Protein AF-A0A950B4F3-F1 (afdb_monomer)

Solvent-accessible surface area (backbone atoms only — not comparable to full-atom values): 3955 Å² total; per-residue (Å²): 139,80,81,82,75,73,75,78,77,74,84,80,76,79,77,82,73,77,80,75,51,74,67,57,49,50,52,53,48,52,52,36,67,40,91,95,44,38,56,64,54,51,15,64,75,71,74,43,59,42,71,56,53,57,53,48,61,74,73,108

Nearest PDB structures (foldseek):
  2jrt-assembly1_A  TM=6.927E-01  e=1.893E-01  Cereibacter sphaeroides
  7bbq-assembly1_A-2  TM=7.615E-01  e=7.652E-01  Escherichia coli K-12
  5cm3-assembly1_B  TM=7.202E-01  e=4.610E+00  Escherichia coli
  3onq-assembly3_D  TM=6.786E-01  e=4.927E+00  Bifidobacterium adolescentis ATCC 15703
  5yi2-assembly2_E  TM=4.486E-01  e=5.628E+00  Lactococcus lactis subsp. lactis Il1403

Foldseek 3Di:
DDPPPPPPPPPPDDVPDDDDDPVNLVVLLVQCVDPPHHLVNSCVVVVHDSVVNVVSNVVD

Structure (mmCIF, N/CA/C/O backbone):
data_AF-A0A950B4F3-F1
#
_entry.id   AF-A0A950B4F3-F1
#
loop_
_atom_site.group_PDB
_atom_site.id
_atom_site.type_symbol
_atom_site.label_atom_id
_atom_site.label_alt_id
_atom_site.label_comp_id
_atom_site.label_asym_id
_atom_site.label_entity_id
_atom_site.label_seq_id
_atom_site.pdbx_PDB_ins_code
_atom_site.Cartn_x
_atom_site.Cartn_y
_atom_site.Cartn_z
_atom_site.occupancy
_atom_site.B_iso_or_equiv
_atom_site.auth_seq_id
_atom_site.auth_comp_id
_atom_site.auth_asym_id
_atom_site.auth_atom_id
_atom_site.pdbx_PDB_model_num
ATOM 1 N N . MET A 1 1 ? -16.974 12.116 20.026 1.00 41.62 1 MET A N 1
ATOM 2 C CA . MET A 1 1 ? -15.960 12.939 19.333 1.00 41.62 1 MET A CA 1
ATOM 3 C C . MET A 1 1 ? -14.578 12.381 19.641 1.00 41.62 1 MET A C 1
ATOM 5 O O . MET A 1 1 ? -13.925 12.846 20.559 1.00 41.62 1 MET A O 1
ATOM 9 N N . THR A 1 2 ? -14.137 11.361 18.914 1.00 40.72 2 THR A N 1
ATOM 10 C CA . THR A 1 2 ? -12.762 10.852 18.993 1.00 40.72 2 THR A CA 1
ATOM 11 C C . THR A 1 2 ? -12.061 11.311 17.729 1.00 40.72 2 THR A C 1
ATOM 13 O O . THR A 1 2 ? -12.211 10.721 16.663 1.00 40.72 2 THR A O 1
ATOM 16 N N . ARG A 1 3 ? -11.346 12.438 17.819 1.00 51.38 3 ARG A N 1
ATOM 17 C CA . ARG A 1 3 ? -10.372 12.785 16.786 1.00 51.38 3 ARG A CA 1
ATOM 18 C C . ARG A 1 3 ? -9.270 11.739 16.913 1.00 51.38 3 ARG A C 1
ATOM 20 O O . ARG A 1 3 ? -8.423 11.861 17.789 1.00 51.38 3 ARG A O 1
ATOM 27 N N . HIS A 1 4 ? -9.323 10.692 16.092 1.00 51.03 4 HIS A N 1
ATOM 28 C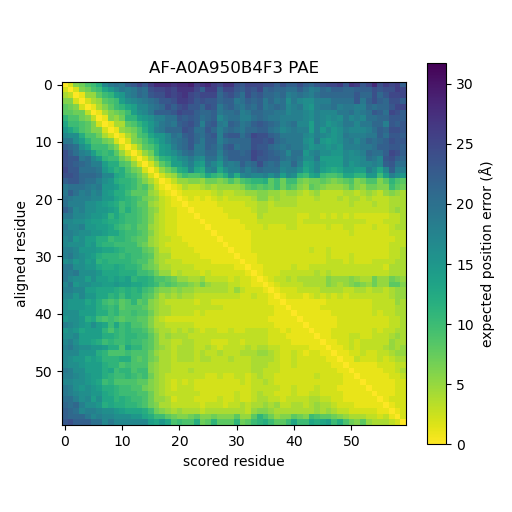 CA . HIS A 1 4 ? -8.157 9.861 15.827 1.00 51.03 4 HIS A CA 1
ATOM 29 C C . HIS A 1 4 ? -7.134 10.768 15.148 1.00 51.03 4 HIS A C 1
ATOM 31 O O . HIS A 1 4 ? -7.098 10.904 13.927 1.00 51.03 4 HIS A O 1
ATOM 37 N N . THR A 1 5 ? -6.357 11.485 15.954 1.00 51.72 5 THR A N 1
ATOM 38 C CA . THR A 1 5 ? -5.158 12.172 15.499 1.00 51.72 5 THR A CA 1
ATOM 39 C C . THR A 1 5 ? -4.121 11.085 15.288 1.00 51.72 5 THR A C 1
ATOM 41 O O . THR A 1 5 ? -3.265 10.843 16.133 1.00 51.72 5 THR A O 1
ATOM 44 N N . GLU A 1 6 ? -4.278 10.357 14.184 1.00 57.69 6 GLU A N 1
ATOM 45 C CA . GLU A 1 6 ? -3.241 9.492 13.654 1.00 57.69 6 GLU A CA 1
ATOM 46 C C . GLU A 1 6 ? -2.118 10.440 13.254 1.00 57.69 6 GLU A C 1
ATOM 48 O O . GLU A 1 6 ? -2.193 11.109 12.222 1.00 57.69 6 GLU A O 1
ATOM 53 N N . THR A 1 7 ? -1.169 10.618 14.172 1.00 50.84 7 THR A N 1
ATOM 54 C CA . THR A 1 7 ? 0.037 11.412 13.989 1.00 50.84 7 THR A CA 1
ATOM 55 C C . THR A 1 7 ? 0.639 10.986 12.665 1.00 50.84 7 THR A C 1
ATOM 57 O O . THR A 1 7 ? 1.134 9.871 12.515 1.00 50.84 7 THR A O 1
ATOM 60 N N . ILE A 1 8 ? 0.502 11.851 11.665 1.00 54.06 8 ILE A N 1
ATOM 61 C CA . ILE A 1 8 ? 1.070 11.631 10.348 1.00 54.06 8 ILE A CA 1
ATOM 62 C C . ILE A 1 8 ? 2.556 11.885 10.538 1.00 54.06 8 ILE A C 1
ATOM 64 O O . ILE A 1 8 ? 3.028 13.004 10.347 1.00 54.06 8 ILE A O 1
ATOM 68 N N . GLU A 1 9 ? 3.287 10.864 10.978 1.00 48.38 9 GLU A N 1
ATOM 69 C CA . GLU A 1 9 ? 4.728 10.837 10.805 1.00 48.38 9 GLU A CA 1
ATOM 70 C C . GLU A 1 9 ? 4.967 10.832 9.301 1.00 48.38 9 GLU A C 1
ATOM 72 O O . GLU A 1 9 ? 4.881 9.821 8.601 1.00 48.38 9 GLU A O 1
ATOM 77 N N . VAL A 1 10 ? 5.160 12.036 8.773 1.00 54.47 10 VAL A N 1
ATOM 78 C CA . VAL A 1 10 ? 5.632 12.248 7.422 1.00 54.47 10 VAL A CA 1
ATOM 79 C C . VAL A 1 10 ? 7.043 11.669 7.399 1.00 54.47 10 VAL A C 1
ATOM 81 O O . VAL A 1 10 ? 8.009 12.343 7.754 1.00 54.47 10 VAL A O 1
ATOM 84 N N . ILE A 1 11 ? 7.172 10.408 6.976 1.00 56.22 11 ILE A N 1
ATOM 85 C CA . ILE A 1 11 ? 8.453 9.776 6.630 1.00 56.22 11 ILE A CA 1
ATOM 86 C C . ILE A 1 11 ? 8.911 10.372 5.288 1.00 56.22 11 ILE A C 1
ATOM 88 O O . ILE A 1 11 ? 9.012 9.738 4.239 1.00 56.22 11 ILE A O 1
ATOM 92 N N . THR A 1 12 ? 9.142 11.678 5.316 1.00 53.59 12 THR A N 1
ATOM 93 C CA . THR A 1 12 ? 9.960 12.425 4.377 1.00 53.59 12 THR A CA 1
ATOM 94 C C . THR A 1 12 ? 11.414 12.104 4.702 1.00 53.59 12 THR A C 1
ATOM 96 O O . THR A 1 12 ? 11.928 12.625 5.683 1.00 53.59 12 THR A O 1
ATOM 99 N N . ARG A 1 13 ? 12.071 11.278 3.870 1.00 47.56 13 ARG A N 1
ATOM 100 C CA . ARG A 1 13 ? 13.435 11.493 3.307 1.00 47.56 13 ARG A CA 1
ATOM 101 C C . ARG A 1 13 ? 14.295 10.238 3.087 1.00 47.56 13 ARG A C 1
ATOM 103 O O . ARG A 1 13 ? 15.229 10.349 2.299 1.00 47.56 13 ARG A O 1
ATOM 110 N N . ASP A 1 14 ? 13.988 9.068 3.657 1.00 50.78 14 ASP A N 1
ATOM 111 C CA . ASP A 1 14 ? 14.944 7.932 3.616 1.00 50.78 14 ASP A CA 1
ATOM 112 C C . ASP A 1 14 ? 14.686 6.843 2.545 1.00 50.78 14 ASP A C 1
ATOM 114 O O . ASP A 1 14 ? 15.548 6.022 2.250 1.00 50.78 14 ASP A O 1
ATOM 118 N N . GLN A 1 15 ? 13.564 6.882 1.817 1.00 53.81 15 GLN A N 1
ATOM 119 C CA . GLN A 1 15 ? 13.267 5.962 0.693 1.00 53.81 15 GLN A CA 1
ATOM 120 C C . GLN A 1 15 ? 14.192 6.140 -0.540 1.00 53.81 15 GLN A C 1
ATOM 122 O O . GLN A 1 15 ? 13.851 5.7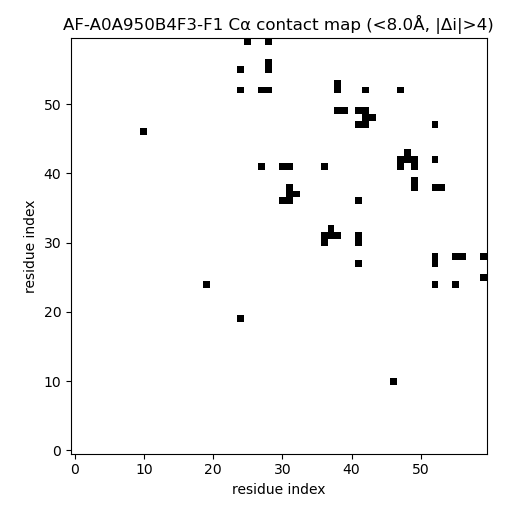25 -1.646 1.00 53.81 15 GLN A O 1
ATOM 127 N N . ARG A 1 16 ? 15.373 6.758 -0.409 1.00 54.81 16 ARG A N 1
ATOM 128 C CA . ARG A 1 16 ? 16.220 7.143 -1.549 1.00 54.81 16 ARG A CA 1
ATOM 129 C C . ARG A 1 16 ? 16.740 5.943 -2.353 1.00 54.81 16 ARG A C 1
ATOM 131 O O . ARG A 1 16 ? 17.135 6.149 -3.497 1.00 54.81 16 ARG A O 1
ATOM 138 N N . ARG A 1 17 ? 16.714 4.706 -1.824 1.00 61.12 17 ARG A N 1
ATOM 139 C CA . ARG A 1 17 ? 17.066 3.485 -2.586 1.00 61.12 17 ARG A CA 1
ATOM 140 C C . ARG A 1 17 ? 16.344 2.190 -2.179 1.00 61.12 17 ARG A C 1
ATOM 142 O O . ARG A 1 17 ? 16.861 1.116 -2.487 1.00 61.12 17 ARG A O 1
ATOM 149 N N . ARG A 1 18 ? 15.172 2.213 -1.528 1.00 71.44 18 ARG A N 1
ATOM 150 C CA . ARG A 1 18 ? 14.467 0.934 -1.309 1.00 71.44 18 ARG A CA 1
ATOM 151 C C . ARG A 1 18 ? 13.967 0.409 -2.658 1.00 71.44 18 ARG A C 1
ATOM 153 O O . ARG A 1 18 ? 13.078 0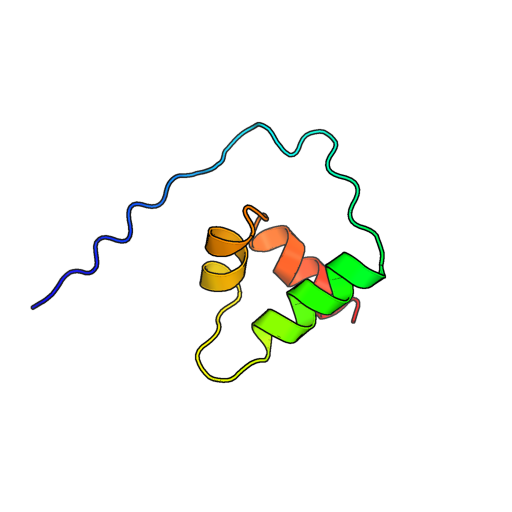.985 -3.282 1.00 71.44 18 ARG A O 1
ATOM 160 N N . ARG A 1 19 ? 14.611 -0.650 -3.154 1.00 75.94 19 ARG A N 1
ATOM 161 C CA . ARG A 1 19 ? 14.200 -1.361 -4.366 1.00 75.94 19 ARG A CA 1
ATOM 162 C C . ARG A 1 19 ? 13.090 -2.327 -3.988 1.00 75.94 19 ARG A C 1
ATOM 164 O O . ARG A 1 19 ? 13.341 -3.286 -3.275 1.00 75.94 19 ARG A O 1
ATOM 171 N N . TRP A 1 20 ? 11.894 -2.063 -4.491 1.00 81.50 20 TRP A N 1
ATOM 172 C CA . TRP A 1 20 ? 10.760 -2.967 -4.369 1.00 81.50 20 TRP A CA 1
ATOM 173 C C . TRP A 1 20 ? 10.797 -3.978 -5.508 1.00 81.50 20 TRP A C 1
ATOM 175 O O . TRP A 1 20 ? 10.739 -3.593 -6.684 1.00 81.50 20 TRP A O 1
ATOM 185 N N . SER A 1 21 ? 10.894 -5.257 -5.165 1.00 86.12 21 SER A N 1
ATOM 186 C CA . SER A 1 21 ? 10.680 -6.347 -6.114 1.00 86.12 21 SER A CA 1
ATOM 187 C C . SER A 1 21 ? 9.233 -6.336 -6.624 1.00 86.12 21 SER A C 1
ATOM 189 O O . SER A 1 21 ? 8.333 -5.796 -5.978 1.00 86.12 21 SER A O 1
ATOM 191 N N . ALA A 1 22 ? 8.981 -6.933 -7.792 1.00 85.69 22 ALA A N 1
ATOM 192 C CA . ALA A 1 22 ? 7.622 -7.034 -8.331 1.00 85.69 22 ALA A CA 1
ATOM 193 C C . ALA A 1 22 ? 6.670 -7.766 -7.365 1.00 85.69 22 ALA A C 1
ATOM 195 O O . ALA A 1 22 ? 5.520 -7.362 -7.216 1.00 85.69 22 ALA A O 1
ATOM 196 N N . ALA A 1 23 ? 7.175 -8.777 -6.650 1.00 87.38 23 ALA A N 1
ATOM 197 C CA . ALA A 1 23 ? 6.417 -9.512 -5.643 1.00 87.38 23 ALA A CA 1
ATOM 198 C C . ALA A 1 23 ? 6.020 -8.631 -4.448 1.00 87.38 23 ALA A C 1
ATOM 200 O O . ALA A 1 23 ? 4.862 -8.648 -4.041 1.00 87.38 23 ALA A O 1
ATOM 201 N N . GLU A 1 24 ? 6.940 -7.818 -3.917 1.00 88.00 24 GLU A N 1
ATOM 202 C CA . GLU A 1 24 ? 6.619 -6.895 -2.820 1.00 88.00 24 GLU A CA 1
ATOM 203 C C . GLU A 1 24 ? 5.615 -5.825 -3.259 1.00 88.00 24 GLU A C 1
ATOM 205 O O . GLU A 1 24 ? 4.680 -5.524 -2.521 1.00 88.00 24 GLU A O 1
ATOM 210 N N . LYS A 1 25 ? 5.758 -5.287 -4.479 1.00 89.06 25 LYS A N 1
ATOM 2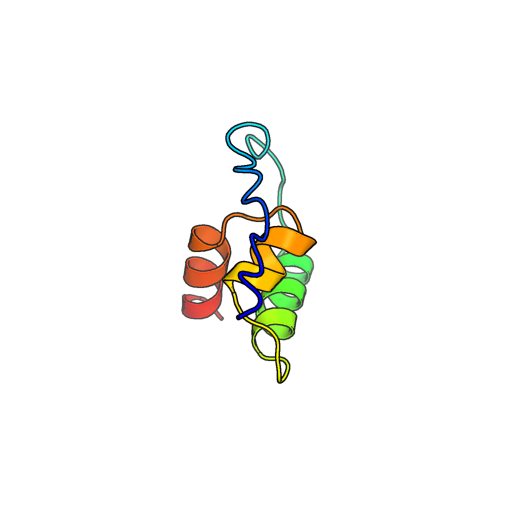11 C CA . LYS A 1 25 ? 4.780 -4.343 -5.042 1.00 89.06 25 LYS A CA 1
ATOM 212 C C . LYS A 1 25 ? 3.391 -4.970 -5.119 1.00 89.06 25 LYS A C 1
ATOM 214 O O . LYS A 1 25 ? 2.439 -4.369 -4.634 1.00 89.06 25 LYS A O 1
ATOM 219 N N . ALA A 1 26 ? 3.287 -6.177 -5.675 1.00 89.44 26 ALA A N 1
ATOM 220 C CA . ALA A 1 26 ? 2.022 -6.894 -5.797 1.00 89.44 26 ALA A CA 1
ATOM 221 C C . ALA A 1 26 ? 1.416 -7.226 -4.425 1.00 89.44 26 ALA A C 1
ATOM 223 O O . ALA A 1 26 ? 0.211 -7.089 -4.236 1.00 89.44 26 ALA A O 1
ATOM 224 N N . ALA A 1 27 ? 2.235 -7.610 -3.441 1.00 90.31 27 ALA A N 1
ATOM 225 C CA . ALA A 1 27 ? 1.774 -7.858 -2.076 1.00 90.31 27 ALA A CA 1
ATOM 226 C C . ALA A 1 27 ? 1.203 -6.587 -1.428 1.00 90.31 27 ALA A C 1
ATOM 228 O O . ALA A 1 27 ? 0.128 -6.625 -0.831 1.00 90.31 27 ALA A O 1
ATOM 229 N N . LEU A 1 28 ? 1.886 -5.450 -1.592 1.00 89.62 28 LEU A N 1
ATOM 230 C CA . LEU A 1 28 ? 1.413 -4.159 -1.098 1.00 89.62 28 LEU A CA 1
ATOM 231 C C . LEU A 1 28 ? 0.122 -3.724 -1.795 1.00 89.62 28 LEU A C 1
ATOM 233 O O . LEU A 1 28 ? -0.821 -3.310 -1.130 1.00 89.62 28 LEU A O 1
ATOM 237 N N . VAL A 1 29 ? 0.050 -3.861 -3.119 1.00 89.69 29 VAL A N 1
ATOM 238 C CA . VAL A 1 29 ? -1.157 -3.554 -3.896 1.00 89.69 29 VAL A CA 1
ATOM 239 C C . VAL A 1 29 ? -2.323 -4.445 -3.454 1.00 89.69 29 VAL A C 1
ATOM 241 O O . VAL A 1 29 ? -3.390 -3.917 -3.146 1.00 89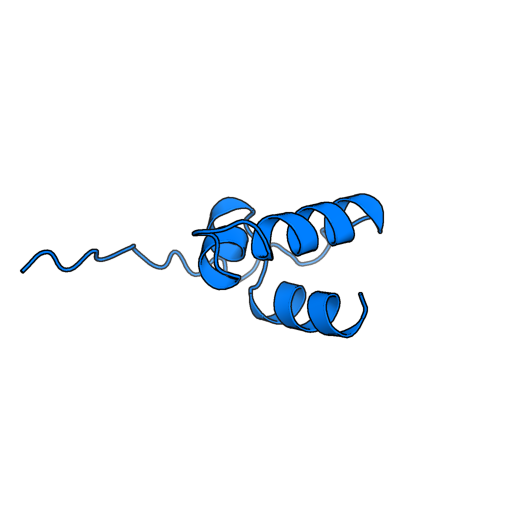.69 29 VAL A O 1
ATOM 244 N N . ARG A 1 30 ? -2.121 -5.759 -3.294 1.00 91.44 30 ARG A N 1
ATOM 245 C CA . ARG A 1 30 ? -3.133 -6.693 -2.765 1.00 91.44 30 ARG A CA 1
ATOM 246 C C . ARG A 1 30 ? -3.627 -6.304 -1.376 1.00 91.44 30 ARG A C 1
ATOM 248 O O . ARG A 1 30 ? -4.837 -6.258 -1.178 1.00 91.44 30 ARG A O 1
ATOM 255 N N . LYS A 1 31 ? -2.728 -5.926 -0.459 1.00 90.56 31 LYS A N 1
ATOM 256 C CA . LYS A 1 31 ? -3.112 -5.402 0.863 1.00 90.56 31 LYS A CA 1
ATOM 257 C C . LYS A 1 31 ? -4.045 -4.194 0.754 1.00 90.56 31 LYS A C 1
ATOM 259 O O . LYS A 1 31 ? -4.963 -4.069 1.550 1.00 90.56 31 LYS A O 1
ATOM 264 N N . THR A 1 32 ? -3.870 -3.320 -0.245 1.00 89.25 32 THR A N 1
ATOM 265 C CA . THR A 1 32 ? -4.782 -2.172 -0.442 1.00 89.25 32 THR A CA 1
ATOM 266 C C . THR A 1 32 ? -6.179 -2.542 -0.948 1.00 89.25 32 THR A C 1
ATOM 268 O O . THR A 1 32 ? -7.064 -1.686 -0.918 1.00 89.25 32 THR A O 1
ATOM 271 N N . TYR A 1 33 ? -6.381 -3.770 -1.433 1.00 89.69 33 TYR A N 1
ATOM 272 C CA . TYR A 1 33 ? -7.683 -4.284 -1.867 1.00 89.69 33 TYR A CA 1
ATOM 273 C C . TYR A 1 33 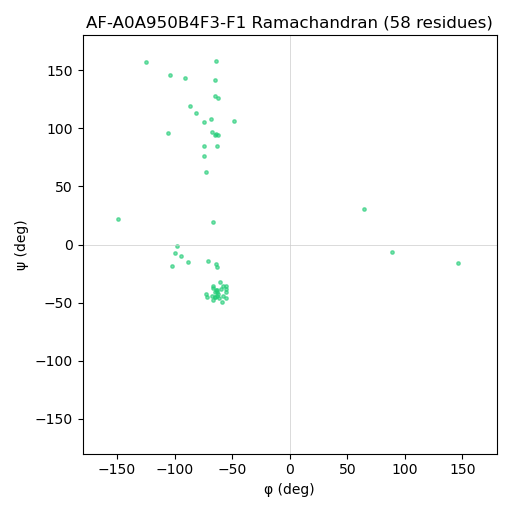? -8.419 -5.057 -0.767 1.00 89.69 33 TYR A C 1
ATOM 275 O O . TYR A 1 33 ? -9.596 -5.371 -0.942 1.00 89.69 33 TYR A O 1
ATOM 283 N N . GLU A 1 34 ? -7.760 -5.362 0.353 1.00 90.50 34 GLU A N 1
ATOM 284 C CA . GLU A 1 34 ? -8.422 -6.028 1.469 1.00 90.50 34 GLU A CA 1
ATOM 285 C C . GLU A 1 34 ? -9.514 -5.134 2.088 1.00 90.50 34 GLU A C 1
ATOM 287 O O . GLU A 1 34 ? -9.349 -3.913 2.201 1.00 90.50 34 GLU A O 1
ATOM 292 N N . PRO A 1 35 ? -10.652 -5.717 2.499 1.00 87.31 35 PRO A N 1
ATOM 293 C CA . PRO A 1 35 ? -11.746 -4.961 3.092 1.00 87.31 35 PRO A CA 1
ATOM 294 C C . PRO A 1 35 ? -11.297 -4.290 4.396 1.00 87.31 35 PRO A C 1
ATOM 296 O O . PRO A 1 35 ? -10.784 -4.936 5.304 1.00 87.31 35 PRO A O 1
ATOM 299 N N . GLY A 1 36 ? -11.499 -2.973 4.487 1.00 87.19 36 GLY A N 1
ATOM 300 C CA . GLY A 1 36 ? -11.058 -2.162 5.629 1.00 87.19 36 GLY A CA 1
ATOM 301 C C . GLY A 1 36 ? -9.638 -1.602 5.498 1.00 87.19 36 GLY A C 1
ATOM 302 O O . GLY A 1 36 ? -9.252 -0.751 6.299 1.00 87.19 36 GLY A O 1
ATOM 303 N N . MET A 1 37 ? -8.888 -1.995 4.466 1.00 89.25 37 MET A N 1
ATOM 304 C CA . MET A 1 37 ? -7.594 -1.400 4.147 1.00 89.25 37 MET A CA 1
ATOM 305 C C . MET A 1 37 ? -7.760 -0.235 3.170 1.00 89.25 37 MET A C 1
ATOM 307 O O . MET A 1 37 ? -8.588 -0.246 2.261 1.00 89.25 37 MET A O 1
ATOM 311 N N . SER A 1 38 ? -6.945 0.803 3.351 1.00 88.62 38 SER A N 1
ATOM 312 C CA . SER A 1 38 ? -6.849 1.920 2.410 1.00 88.62 38 SER A CA 1
ATOM 313 C C . SER A 1 38 ? -5.407 2.113 1.973 1.00 88.62 38 SER A C 1
ATOM 315 O O . SER A 1 38 ? -4.475 1.749 2.689 1.00 88.62 38 SER A O 1
ATOM 317 N N . VAL A 1 39 ? -5.210 2.741 0.813 1.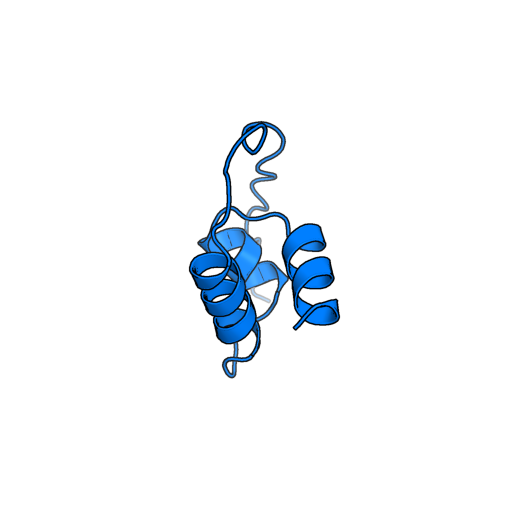00 87.12 39 VAL A N 1
ATOM 318 C CA . VAL A 1 39 ? -3.868 3.048 0.295 1.00 87.12 39 VAL A CA 1
ATOM 319 C C . VAL A 1 39 ? -3.050 3.844 1.316 1.00 87.12 39 VAL A C 1
ATOM 321 O O . VAL A 1 39 ? -1.878 3.551 1.526 1.00 87.12 39 VAL A O 1
ATOM 324 N N . SER A 1 40 ? -3.675 4.811 1.991 1.00 85.00 40 SER A N 1
ATOM 325 C CA . SER A 1 40 ? -3.031 5.625 3.025 1.00 85.00 40 SER A CA 1
ATOM 326 C C . SER A 1 40 ? -2.650 4.817 4.265 1.00 85.00 40 SER A C 1
ATOM 328 O O . SER A 1 40 ? -1.595 5.059 4.843 1.00 85.00 40 SER A O 1
ATOM 330 N N . LEU A 1 41 ? -3.486 3.859 4.669 1.00 88.19 41 LEU A N 1
ATOM 331 C CA . LEU A 1 41 ? -3.223 3.013 5.832 1.00 88.19 41 LEU A CA 1
ATOM 332 C C . LEU A 1 41 ? -2.092 2.015 5.550 1.00 88.19 41 LEU A C 1
ATOM 334 O O . LEU A 1 41 ? -1.151 1.925 6.332 1.00 88.19 41 LEU A O 1
ATOM 338 N N . VAL A 1 42 ? -2.117 1.359 4.387 1.00 88.75 42 VAL A N 1
ATOM 339 C CA . VAL A 1 42 ? -1.037 0.457 3.950 1.00 88.75 42 VAL A CA 1
ATOM 340 C C . VAL A 1 42 ? 0.275 1.225 3.770 1.00 88.75 42 VAL A C 1
ATOM 342 O O . VAL A 1 42 ? 1.324 0.767 4.207 1.00 88.75 42 VAL A O 1
ATOM 345 N N . ALA A 1 43 ? 0.229 2.432 3.199 1.00 87.38 43 ALA A N 1
ATOM 346 C CA . ALA A 1 43 ? 1.387 3.319 3.091 1.00 87.38 43 ALA A CA 1
ATOM 347 C C . ALA A 1 43 ? 2.034 3.611 4.455 1.00 87.38 43 ALA A C 1
ATOM 349 O O . ALA A 1 43 ? 3.254 3.521 4.588 1.00 87.38 43 ALA A O 1
ATOM 350 N N . ARG A 1 44 ? 1.219 3.925 5.471 1.00 83.94 44 ARG A N 1
ATOM 351 C CA . ARG A 1 44 ? 1.687 4.195 6.839 1.00 83.94 44 ARG A CA 1
ATOM 352 C C . ARG A 1 44 ? 2.282 2.953 7.496 1.00 83.94 44 ARG A C 1
ATOM 354 O O . ARG A 1 44 ? 3.379 3.035 8.034 1.00 83.94 44 ARG A O 1
ATOM 361 N N . GLN A 1 45 ? 1.593 1.816 7.414 1.00 84.75 45 GLN A N 1
ATOM 362 C CA . GLN A 1 45 ? 2.039 0.559 8.024 1.00 84.75 45 GLN A CA 1
ATOM 363 C C . GLN A 1 45 ? 3.344 0.035 7.413 1.00 84.75 45 GLN A C 1
ATOM 365 O O . GLN A 1 45 ? 4.209 -0.463 8.124 1.00 84.75 45 GLN A O 1
ATOM 370 N N . GLU A 1 46 ? 3.496 0.167 6.097 1.00 84.12 46 GLU A N 1
ATOM 371 C CA . GLU A 1 46 ? 4.610 -0.427 5.350 1.00 84.12 46 GLU A CA 1
ATOM 372 C C . GLU A 1 46 ? 5.747 0.579 5.086 1.00 84.12 46 GLU A C 1
ATOM 374 O O . GLU A 1 46 ? 6.766 0.246 4.472 1.00 84.12 46 GLU A O 1
ATOM 379 N N . GLY A 1 47 ? 5.579 1.829 5.534 1.00 80.56 47 GLY A N 1
ATOM 380 C CA . GLY A 1 47 ? 6.544 2.911 5.337 1.00 80.56 47 GLY A CA 1
ATOM 381 C C . GLY A 1 47 ? 6.738 3.289 3.865 1.00 80.56 47 GLY A C 1
ATOM 382 O O . GLY A 1 47 ? 7.836 3.685 3.465 1.00 80.56 47 GLY A O 1
ATOM 383 N N . VAL A 1 48 ? 5.697 3.132 3.042 1.00 82.06 48 VAL A N 1
ATOM 384 C CA . VAL A 1 48 ? 5.705 3.402 1.595 1.00 82.06 48 VAL A CA 1
ATOM 385 C C . VAL A 1 48 ? 4.979 4.709 1.311 1.00 82.06 48 VAL A C 1
ATOM 387 O O . VAL A 1 48 ? 3.995 5.045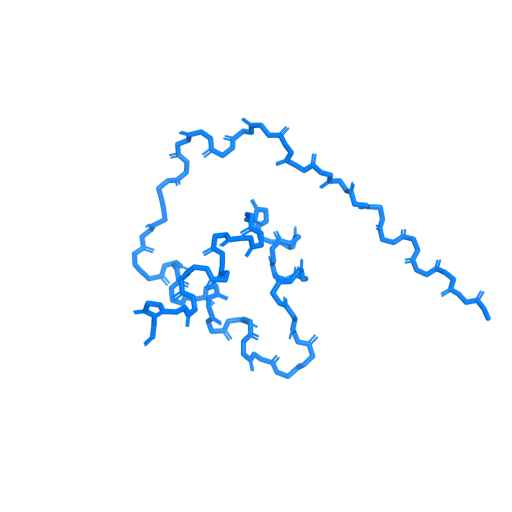 1.957 1.00 82.06 48 VAL A O 1
ATOM 390 N N . SER A 1 49 ? 5.422 5.462 0.304 1.00 84.06 49 SER A N 1
ATOM 391 C CA . SER A 1 49 ? 4.658 6.626 -0.149 1.00 84.06 49 SER A CA 1
ATOM 392 C C . SER A 1 49 ? 3.309 6.190 -0.732 1.00 84.06 49 SER A C 1
ATOM 394 O O . SER A 1 49 ? 3.263 5.379 -1.659 1.00 84.06 49 SER A O 1
ATOM 396 N N . ALA A 1 50 ? 2.212 6.784 -0.255 1.00 85.00 50 ALA A N 1
ATOM 397 C CA . ALA A 1 50 ? 0.880 6.536 -0.808 1.00 85.00 50 ALA A CA 1
ATOM 398 C C . ALA A 1 50 ? 0.823 6.811 -2.324 1.00 85.00 50 ALA A C 1
ATOM 400 O O . ALA A 1 50 ? 0.230 6.031 -3.065 1.00 85.00 50 ALA A O 1
ATOM 401 N N . SER A 1 51 ? 1.509 7.852 -2.813 1.00 84.75 51 SER A N 1
ATOM 402 C CA . SER A 1 51 ? 1.589 8.170 -4.249 1.00 84.75 51 SER A CA 1
ATOM 403 C C . SER A 1 51 ? 2.225 7.047 -5.076 1.00 84.75 51 SER A C 1
ATOM 405 O O . SER A 1 51 ? 1.842 6.824 -6.226 1.00 84.75 51 SER A O 1
ATOM 407 N N . LEU A 1 52 ? 3.172 6.308 -4.492 1.00 85.44 52 LEU A N 1
ATOM 408 C CA . LEU A 1 52 ? 3.824 5.174 -5.143 1.00 85.44 52 LEU A CA 1
ATOM 409 C C . LEU A 1 52 ? 2.871 3.976 -5.241 1.00 85.44 52 LEU A C 1
ATOM 411 O O . LEU A 1 52 ? 2.757 3.380 -6.309 1.00 85.44 52 LEU A O 1
ATOM 415 N N . LEU A 1 53 ? 2.119 3.691 -4.172 1.00 87.56 53 LEU A N 1
ATOM 416 C CA . LEU A 1 53 ? 1.078 2.658 -4.180 1.00 87.56 53 LEU A CA 1
ATOM 417 C C . LEU A 1 53 ? -0.040 2.975 -5.181 1.00 87.56 53 LEU A C 1
ATOM 419 O O . LEU A 1 53 ? -0.448 2.094 -5.933 1.00 87.56 53 LEU A O 1
ATOM 423 N N . PHE A 1 54 ? -0.492 4.232 -5.257 1.00 86.62 54 PHE A N 1
ATOM 424 C CA . PHE A 1 54 ? -1.449 4.665 -6.283 1.00 86.62 54 PHE A CA 1
ATOM 425 C C . PHE A 1 54 ? -0.917 4.457 -7.701 1.00 86.62 54 PHE A C 1
ATOM 427 O O . PHE A 1 54 ? -1.674 4.075 -8.590 1.00 86.62 54 PHE A O 1
ATOM 434 N N . THR A 1 55 ? 0.378 4.695 -7.915 1.00 87.38 55 THR A N 1
ATOM 435 C CA . THR A 1 55 ? 1.017 4.478 -9.217 1.00 87.38 55 THR A CA 1
ATOM 436 C C . THR A 1 55 ? 1.065 2.991 -9.561 1.00 87.38 55 THR A C 1
ATOM 438 O O . THR A 1 55 ? 0.717 2.620 -10.675 1.00 87.38 55 THR A O 1
ATOM 441 N N . TRP A 1 56 ? 1.434 2.125 -8.615 1.00 90.06 56 TRP A N 1
ATOM 442 C CA . TRP A 1 56 ? 1.464 0.678 -8.850 1.00 90.06 56 TRP A CA 1
ATOM 443 C C . TRP A 1 56 ? 0.079 0.087 -9.067 1.00 90.06 56 TRP A C 1
ATOM 445 O O . TRP A 1 56 ? -0.069 -0.752 -9.939 1.00 90.06 56 TRP A O 1
ATOM 455 N N . ARG A 1 57 ? -0.948 0.585 -8.375 1.00 85.69 57 ARG A N 1
ATOM 456 C CA . ARG A 1 57 ? -2.336 0.152 -8.582 1.00 85.69 57 ARG A CA 1
ATOM 457 C C . ARG A 1 57 ? -2.881 0.467 -9.982 1.00 85.69 57 ARG A C 1
ATOM 459 O O . ARG A 1 57 ? -3.889 -0.096 -10.372 1.00 85.69 57 ARG A O 1
ATOM 466 N N . ARG A 1 58 ? -2.259 1.398 -10.714 1.00 84.81 58 ARG A N 1
ATOM 467 C CA . ARG A 1 58 ? -2.585 1.675 -12.126 1.00 84.81 58 ARG A CA 1
ATOM 468 C C . ARG A 1 58 ? -1.804 0.800 -13.110 1.00 84.81 58 ARG A C 1
ATOM 470 O O . ARG A 1 58 ? -2.108 0.834 -14.296 1.00 84.81 58 ARG A O 1
ATOM 477 N N . LEU A 1 59 ? -0.742 0.148 -12.640 1.00 78.25 59 LEU A N 1
ATOM 478 C CA . LEU A 1 59 ? 0.142 -0.708 -13.434 1.00 78.25 59 LEU A CA 1
ATOM 479 C C . LEU A 1 59 ? -0.147 -2.202 -13.219 1.00 78.25 59 LEU A C 1
ATOM 481 O O . LEU A 1 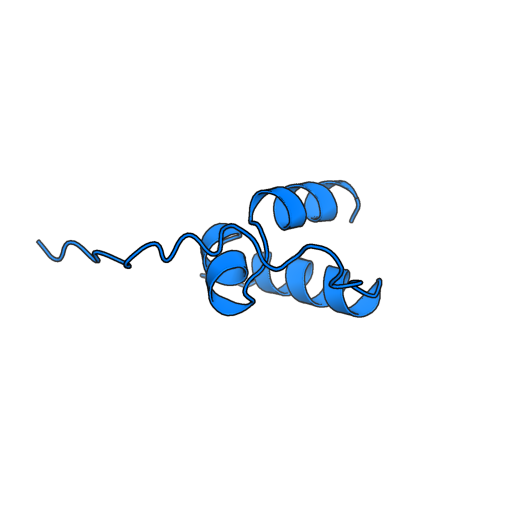59 ? 0.316 -3.005 -14.025 1.00 78.25 59 LEU A O 1
ATOM 485 N N . ASP A 1 60 ? -0.835 -2.538 -12.124 1.00 68.00 60 ASP A N 1
ATOM 486 C CA . ASP A 1 60 ? -1.491 -3.827 -11.868 1.00 68.00 60 ASP A CA 1
ATOM 487 C C . ASP A 1 60 ? -2.788 -3.919 -12.686 1.00 68.00 60 ASP A C 1
ATOM 489 O O . ASP A 1 60 ? -3.003 -4.974 -13.322 1.00 68.00 60 ASP A O 1
#

Secondary structure (DSSP, 8-state):
------------S-TTS----HHHHHHHHHHHHSTT--HHHHHHHHT--HHHHHHHTTT-

Mean predicted aligned error: 8.97 Å

Radius of gyration: 12.53 Å; Cα contacts (8 Å, |Δi|>4): 31; chains: 1; bounding box: 33×22×33 Å

pLDDT: mean 76.12, std 16.08, range [40.72, 91.44]

Sequence (60 aa):
MTRHTETIEVITRDQRRRRWSAAEKAALVRKTYEPGMSVSLVARQEGVSASLLFTWRRLD